Protein AF-A0A150MPP2-F1 (afdb_monomer_lite)

Radius of gyration: 17.18 Å; chains: 1; bounding box: 38×30×58 Å

Foldseek 3Di:
DDDDDDDDCPDDDDPDQDQWWWKDDPNDIDTFRFDAPAFLVVSCVVVVNDQFDDDLPLPPCSNKIFTPHDCVQWDDADPSQVVPDPDPRIHNSSRIGGD

Sequence (99 aa):
MTTMRPVLSESTKPTARPTVIQVEQNGTSFAIQPTRGLSLLDAALRQGIPLDYKCKKGTCGRCMVTVLAGAHLLAPKTRREREKTDQPAKRLACQAPIQ

Secondary structure (DSSP, 8-state):
------------------SSEEEEETTEEEEE---TTSBHHHHHHHTT-----S-SSSSS-TTEEEEEE-GGGBPPPPHHHHTT---TTEEEGGG-BB-

pLDDT: mean 89.92, std 16.77, range [45.62, 98.81]

Structure (mmCIF, N/CA/C/O backbone):
data_AF-A0A150MPP2-F1
#
_entry.id   AF-A0A150MPP2-F1
#
loop_
_atom_site.group_PDB
_atom_site.id
_atom_site.type_symbol
_atom_site.label_atom_id
_atom_site.label_alt_id
_atom_site.label_comp_id
_atom_site.label_asym_id
_atom_site.label_entity_id
_atom_site.label_seq_id
_atom_site.pdbx_PDB_ins_code
_atom_site.Cartn_x
_atom_site.Cartn_y
_atom_site.Cartn_z
_atom_site.occupancy
_atom_site.B_iso_or_equiv
_atom_site.auth_seq_id
_atom_site.auth_comp_id
_atom_site.auth_asym_id
_atom_site.auth_atom_id
_atom_site.pdbx_PDB_model_num
ATOM 1 N N . MET A 1 1 ? -25.506 17.153 46.830 1.00 51.12 1 MET A N 1
ATOM 2 C CA . MET A 1 1 ? -25.902 16.821 45.443 1.00 51.12 1 MET A CA 1
ATOM 3 C C . MET A 1 1 ? -25.163 17.823 44.563 1.00 51.12 1 MET A C 1
ATOM 5 O O . MET A 1 1 ? -25.444 18.995 44.705 1.00 51.12 1 MET A O 1
ATOM 9 N N . THR A 1 2 ? -24.112 17.557 43.797 1.00 51.94 2 THR A N 1
ATOM 10 C CA . THR A 1 2 ? -23.573 16.343 43.181 1.00 51.94 2 THR A CA 1
ATOM 11 C C . THR A 1 2 ? -22.102 16.642 42.876 1.00 51.94 2 THR A C 1
ATOM 13 O O . THR A 1 2 ? -21.787 17.698 42.336 1.00 51.94 2 THR A O 1
ATOM 16 N N . THR A 1 3 ? -21.195 15.748 43.252 1.00 52.75 3 THR A N 1
ATOM 17 C CA . THR A 1 3 ? -19.772 15.826 42.910 1.00 52.75 3 THR A CA 1
ATOM 18 C C . THR A 1 3 ? -19.598 15.610 41.404 1.00 52.75 3 THR A C 1
ATOM 20 O O . THR A 1 3 ? -19.922 14.545 40.883 1.00 52.75 3 THR A O 1
ATOM 23 N N . MET A 1 4 ? -19.089 16.614 40.683 1.00 54.81 4 MET A N 1
ATOM 24 C CA . MET A 1 4 ? -18.606 16.422 39.313 1.00 54.81 4 MET A CA 1
ATOM 25 C C . MET A 1 4 ? -17.343 15.559 39.366 1.00 54.81 4 MET A C 1
ATOM 27 O O . MET A 1 4 ? -16.319 15.972 39.907 1.00 54.81 4 MET A O 1
ATOM 31 N N . ARG A 1 5 ? -17.422 14.343 38.822 1.00 61.19 5 ARG A N 1
ATOM 32 C CA . ARG A 1 5 ? -16.251 13.500 38.557 1.00 61.19 5 ARG A CA 1
ATOM 33 C C . ARG A 1 5 ? -15.736 13.837 37.155 1.00 61.19 5 ARG A C 1
ATOM 35 O O . ARG A 1 5 ? -16.518 13.724 36.211 1.00 61.19 5 ARG A O 1
ATOM 42 N N . PRO A 1 6 ? -14.458 14.194 36.977 1.00 58.41 6 PRO A N 1
ATOM 43 C CA . PRO A 1 6 ? -13.846 14.151 35.662 1.00 58.41 6 PRO A CA 1
ATOM 44 C C . PRO A 1 6 ? -13.563 12.682 35.326 1.00 58.41 6 PRO A C 1
ATOM 46 O O . PRO A 1 6 ? -13.009 11.949 36.146 1.00 58.41 6 PRO A O 1
ATOM 49 N N . VAL A 1 7 ? -13.942 12.237 34.130 1.00 54.84 7 VAL A N 1
ATOM 50 C CA . VAL A 1 7 ? -13.442 10.979 33.565 1.00 54.84 7 VAL A CA 1
ATOM 51 C C . VAL A 1 7 ? -12.464 11.314 32.449 1.00 54.84 7 VAL A C 1
ATOM 53 O O . VAL A 1 7 ? -12.821 11.482 31.289 1.00 54.84 7 VAL A O 1
ATOM 56 N N . LEU A 1 8 ? -11.202 11.431 32.859 1.00 53.81 8 LEU A N 1
ATOM 57 C CA . LEU A 1 8 ? -10.045 11.171 32.015 1.00 53.81 8 LEU A CA 1
ATOM 58 C C . LEU A 1 8 ? -10.179 9.715 31.533 1.00 53.81 8 LEU A C 1
ATOM 60 O O . LEU A 1 8 ? -10.306 8.802 32.348 1.00 53.81 8 LEU A O 1
ATOM 64 N N . SER A 1 9 ? -10.211 9.481 30.227 1.00 50.53 9 SER A N 1
ATOM 65 C CA . SER A 1 9 ? -10.149 8.129 29.657 1.00 50.53 9 SER A CA 1
ATOM 66 C C . SER A 1 9 ? -9.079 8.096 28.580 1.00 50.53 9 SER A C 1
ATOM 68 O O . SER A 1 9 ? -9.343 7.925 27.394 1.00 50.53 9 SER A O 1
ATOM 70 N N . GLU A 1 10 ? -7.838 8.276 29.029 1.00 50.34 10 GLU A N 1
ATOM 71 C CA . GLU A 1 10 ? -6.660 7.818 28.303 1.00 50.34 10 GLU A CA 1
ATOM 72 C C . GLU A 1 10 ? -6.693 6.289 28.272 1.00 50.34 10 GLU A C 1
ATOM 74 O O . GLU A 1 10 ? -6.435 5.606 29.264 1.00 50.34 10 GLU A O 1
ATOM 79 N N . SER A 1 11 ? -7.094 5.757 27.117 1.00 48.44 11 SER A N 1
ATOM 80 C CA . SER A 1 11 ? -7.100 4.323 26.862 1.00 48.44 11 SER A CA 1
ATOM 81 C C . SER A 1 11 ? -5.684 3.757 26.916 1.00 48.44 11 SER A C 1
ATOM 83 O O . SER A 1 11 ? -4.767 4.169 26.207 1.00 48.44 11 SER A O 1
ATOM 85 N N . THR A 1 12 ? -5.554 2.764 27.779 1.00 45.62 12 THR A N 1
ATOM 86 C CA . THR A 1 12 ? -4.396 1.931 28.071 1.00 45.62 12 THR A CA 1
ATOM 87 C C . THR A 1 12 ? -3.916 1.095 26.873 1.00 45.62 12 THR A C 1
ATOM 89 O O . THR A 1 12 ? -4.697 0.357 26.284 1.00 45.62 12 THR A O 1
ATOM 92 N N . LYS A 1 13 ? -2.604 1.191 26.589 1.00 53.94 13 LYS A N 1
ATOM 93 C CA . LYS A 1 13 ? -1.613 0.173 26.134 1.00 53.94 13 LYS A CA 1
ATOM 94 C C . LYS A 1 13 ? -2.140 -1.164 25.552 1.00 53.94 13 LYS A C 1
ATOM 96 O O . LYS A 1 13 ? -2.910 -1.853 26.213 1.00 53.94 13 LYS A O 1
ATOM 101 N N . PRO A 1 14 ? -1.548 -1.662 24.442 1.00 49.41 14 PRO A N 1
ATOM 102 C CA . PRO A 1 14 ? -0.329 -2.480 24.575 1.00 49.41 14 PRO A CA 1
ATOM 103 C C . PRO A 1 14 ? 0.827 -2.064 23.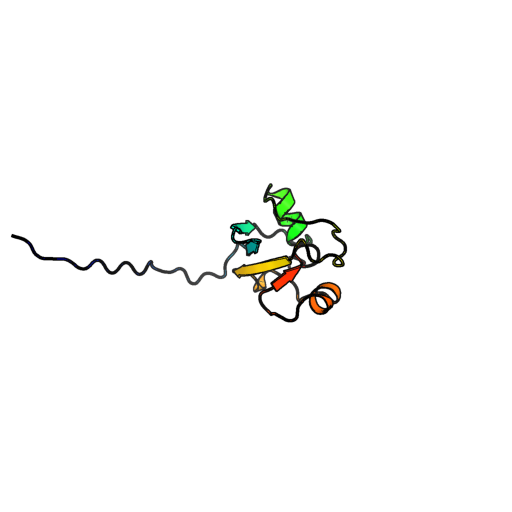645 1.00 49.41 14 PRO A C 1
ATOM 105 O O . PRO A 1 14 ? 0.662 -1.865 22.445 1.00 49.41 14 PRO A O 1
ATOM 108 N N . THR A 1 15 ? 2.044 -2.036 24.195 1.00 52.47 15 THR A N 1
ATOM 109 C CA . THR A 1 15 ? 3.315 -1.935 23.456 1.00 52.47 15 THR A CA 1
ATOM 110 C C . THR A 1 15 ? 3.679 -3.314 22.895 1.00 52.47 15 THR A C 1
ATOM 112 O O . THR A 1 15 ? 4.657 -3.930 23.306 1.00 52.47 15 THR A O 1
ATOM 115 N N . ALA A 1 16 ? 2.855 -3.837 21.993 1.00 59.81 16 ALA A N 1
ATOM 116 C CA . ALA A 1 16 ? 3.202 -4.984 21.163 1.00 59.81 16 ALA A CA 1
ATOM 117 C C . ALA A 1 16 ? 3.478 -4.469 19.749 1.00 59.81 16 ALA A C 1
ATOM 119 O O . ALA A 1 16 ? 2.768 -3.584 19.265 1.00 59.81 16 ALA A O 1
ATOM 120 N N . ARG A 1 17 ? 4.517 -4.987 19.076 1.00 67.56 17 ARG A N 1
ATOM 121 C CA . ARG A 1 17 ? 4.702 -4.691 17.648 1.00 67.56 17 ARG A CA 1
ATOM 122 C C . ARG A 1 17 ? 3.414 -5.102 16.931 1.00 67.56 17 ARG A C 1
ATOM 124 O O . ARG A 1 17 ? 2.990 -6.243 17.110 1.00 67.56 17 ARG A O 1
ATOM 131 N N . PRO A 1 18 ? 2.779 -4.199 16.167 1.00 72.06 18 PRO A N 1
ATOM 132 C CA . PRO A 1 18 ? 1.506 -4.505 15.543 1.00 72.06 18 PRO A CA 1
ATOM 133 C C . PRO A 1 18 ? 1.688 -5.697 14.608 1.00 72.06 18 PRO A C 1
ATOM 135 O O . PRO A 1 18 ? 2.494 -5.645 13.684 1.00 72.06 18 PRO A O 1
ATOM 138 N N . THR A 1 19 ? 0.950 -6.772 14.883 1.00 89.75 19 THR A N 1
ATOM 139 C CA . THR A 1 19 ? 0.926 -8.004 14.075 1.00 89.75 19 THR A CA 1
ATOM 140 C C . THR A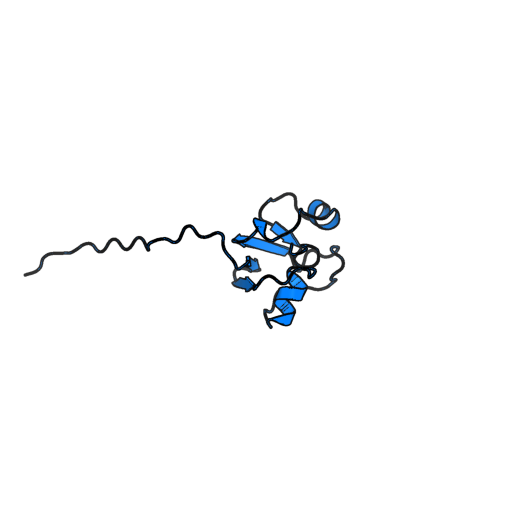 1 19 ? 0.070 -7.839 12.813 1.00 89.75 19 THR A C 1
ATOM 142 O O . THR A 1 19 ? 0.013 -8.729 11.972 1.00 89.75 19 THR A O 1
ATOM 145 N N . VAL A 1 20 ? -0.592 -6.687 12.685 1.00 95.44 20 VAL A N 1
ATOM 146 C CA . VAL A 1 20 ? -1.440 -6.272 11.566 1.00 95.44 20 VAL A CA 1
ATOM 147 C C . VAL A 1 20 ? -0.872 -5.007 10.932 1.00 95.44 20 VAL A C 1
ATOM 149 O O . VAL A 1 20 ? -0.275 -4.170 11.614 1.00 95.44 20 VAL A O 1
ATOM 152 N N . ILE A 1 21 ? -1.076 -4.846 9.628 1.00 98.38 21 ILE A N 1
ATOM 153 C CA . ILE A 1 21 ? -0.717 -3.620 8.915 1.00 98.38 21 ILE A CA 1
ATOM 154 C C . ILE A 1 21 ? -1.964 -2.739 8.870 1.00 98.38 21 ILE A C 1
ATOM 156 O O . ILE A 1 21 ? -2.980 -3.141 8.312 1.00 98.38 21 ILE A O 1
ATOM 160 N N . GLN A 1 22 ? -1.892 -1.551 9.468 1.00 98.50 22 GLN A N 1
ATOM 161 C CA . GLN A 1 22 ? -2.976 -0.567 9.419 1.00 98.50 22 GLN A CA 1
ATOM 162 C C . GLN A 1 22 ? -2.644 0.465 8.353 1.00 98.50 22 GLN A C 1
ATOM 164 O O . GLN A 1 22 ? -1.549 1.039 8.370 1.00 98.50 22 GLN A O 1
ATOM 169 N N . VAL A 1 23 ? -3.575 0.708 7.437 1.00 98.69 23 VAL A N 1
ATOM 170 C CA . VAL A 1 23 ? -3.405 1.685 6.361 1.00 98.69 23 VAL A CA 1
ATOM 171 C C . VAL A 1 23 ? -4.607 2.599 6.241 1.00 98.69 23 VAL A C 1
ATOM 173 O O . VAL A 1 23 ? -5.720 2.190 6.539 1.00 98.69 23 VAL A O 1
ATOM 176 N N . GLU A 1 24 ? -4.382 3.805 5.742 1.00 98.81 24 GLU A N 1
ATOM 177 C CA . GLU A 1 24 ? -5.429 4.726 5.314 1.00 98.81 24 GLU A CA 1
ATOM 178 C C . GLU A 1 24 ? -5.370 4.916 3.793 1.00 98.81 24 GLU A C 1
ATOM 180 O O . GLU A 1 24 ? -4.288 5.102 3.219 1.00 98.81 24 GLU A O 1
ATOM 185 N N . GLN A 1 25 ? -6.533 4.897 3.143 1.00 98.69 25 GLN A N 1
ATOM 186 C CA . GLN A 1 25 ? -6.705 5.307 1.754 1.00 98.69 25 GLN A CA 1
ATOM 187 C C . GLN A 1 25 ? -7.994 6.114 1.610 1.00 98.69 25 GLN A C 1
ATOM 189 O O . GLN A 1 25 ? -9.062 5.657 2.010 1.00 98.69 25 GLN A O 1
ATOM 194 N N . ASN A 1 26 ? -7.898 7.301 1.007 1.00 97.44 26 ASN A N 1
ATOM 195 C CA . ASN A 1 26 ? -9.041 8.188 0.768 1.00 97.44 26 ASN A CA 1
ATOM 196 C C . ASN A 1 26 ? -9.860 8.473 2.047 1.00 97.44 26 ASN A C 1
ATOM 198 O O . ASN A 1 26 ? -11.088 8.479 2.005 1.00 97.44 26 ASN A O 1
ATOM 202 N N . GLY A 1 27 ? -9.193 8.652 3.194 1.00 97.81 27 GLY A N 1
ATOM 203 C CA . GLY A 1 27 ? -9.849 8.897 4.482 1.00 97.81 27 GLY A CA 1
ATOM 204 C C . GLY A 1 27 ? -10.480 7.665 5.143 1.00 97.81 27 GLY A C 1
ATOM 205 O O . GLY A 1 27 ? -11.097 7.801 6.195 1.00 97.81 27 GLY A O 1
ATOM 206 N N . THR A 1 28 ? -10.337 6.468 4.563 1.00 98.19 28 THR A N 1
ATOM 207 C CA . THR A 1 28 ? -10.823 5.211 5.153 1.00 98.19 28 THR A CA 1
ATOM 208 C C . THR A 1 28 ? -9.657 4.360 5.643 1.00 98.19 28 THR A C 1
ATOM 210 O O . THR A 1 28 ? -8.698 4.133 4.902 1.00 98.19 28 THR A O 1
ATOM 213 N N . SER A 1 29 ? -9.752 3.867 6.880 1.00 98.44 29 SER A N 1
ATOM 214 C CA . SER A 1 29 ? -8.740 3.004 7.495 1.00 98.44 29 SER A CA 1
ATOM 215 C C . SER A 1 29 ? -9.067 1.523 7.323 1.00 98.44 29 SER A C 1
ATOM 217 O O . SER A 1 29 ? -10.214 1.107 7.481 1.00 98.44 29 SER A O 1
ATOM 219 N N . PHE A 1 30 ? -8.042 0.716 7.061 1.00 98.62 30 PHE A N 1
ATOM 220 C CA . PHE A 1 30 ? -8.145 -0.726 6.874 1.00 98.62 30 PHE A CA 1
ATOM 221 C C . PHE A 1 30 ? -7.074 -1.467 7.674 1.00 98.62 30 PHE A C 1
ATOM 223 O O . PHE A 1 30 ? -5.916 -1.045 7.724 1.00 98.62 30 PHE A O 1
ATOM 230 N N . ALA A 1 31 ? -7.456 -2.619 8.224 1.00 98.31 31 ALA A N 1
ATOM 231 C CA . ALA A 1 31 ? -6.564 -3.552 8.897 1.00 98.31 31 ALA A CA 1
ATOM 232 C C . ALA A 1 31 ? -6.279 -4.743 7.976 1.00 98.31 31 ALA A C 1
ATOM 234 O O . ALA A 1 31 ? -7.202 -5.456 7.597 1.00 98.31 31 ALA A O 1
ATOM 235 N N . ILE A 1 32 ? -5.015 -4.964 7.619 1.00 98.56 32 ILE A N 1
ATOM 236 C CA . ILE A 1 32 ? -4.592 -6.025 6.701 1.00 98.56 32 ILE A CA 1
ATOM 237 C C . ILE A 1 32 ? -3.744 -7.030 7.473 1.00 98.56 32 ILE A C 1
ATOM 239 O O . ILE A 1 32 ? -2.692 -6.686 8.025 1.00 98.56 32 ILE A O 1
ATOM 243 N N . GLN A 1 33 ? -4.169 -8.292 7.473 1.00 98.12 33 GLN A N 1
ATOM 244 C CA . GLN A 1 33 ? -3.362 -9.381 8.004 1.00 98.12 33 GLN A CA 1
ATOM 245 C C . GLN A 1 33 ? -2.167 -9.635 7.066 1.00 98.12 33 GLN A C 1
ATOM 247 O O . GLN A 1 33 ? -2.374 -9.873 5.869 1.00 98.12 33 GLN A O 1
ATOM 252 N N . PRO A 1 34 ? -0.912 -9.570 7.550 1.00 97.06 34 PRO A N 1
ATOM 253 C CA . PRO A 1 34 ? 0.254 -9.780 6.708 1.00 97.06 34 PRO A CA 1
ATOM 254 C C . PRO A 1 34 ? 0.303 -11.213 6.171 1.00 97.06 34 PRO A C 1
ATOM 256 O O . PRO A 1 34 ? 0.164 -12.179 6.916 1.00 97.06 34 PRO A O 1
ATOM 259 N N . THR A 1 35 ? 0.550 -11.350 4.870 1.00 96.81 35 THR A N 1
ATOM 260 C CA . THR A 1 35 ? 0.846 -12.634 4.222 1.00 96.81 35 THR A CA 1
ATOM 261 C C . THR A 1 35 ? 2.173 -12.498 3.489 1.00 96.81 35 THR A C 1
ATOM 263 O O . THR A 1 35 ? 2.259 -11.776 2.494 1.00 96.81 35 THR A O 1
ATOM 266 N N . ARG A 1 36 ? 3.216 -13.160 4.002 1.00 96.06 36 ARG A N 1
ATOM 267 C CA . ARG A 1 36 ? 4.569 -13.108 3.430 1.00 96.06 36 ARG A CA 1
ATOM 268 C C . ARG A 1 36 ? 4.571 -13.449 1.944 1.00 96.06 36 ARG A C 1
ATOM 270 O O . ARG A 1 36 ? 3.844 -14.335 1.501 1.00 96.06 36 ARG A O 1
ATOM 277 N N . GLY A 1 37 ? 5.409 -12.746 1.188 1.00 93.69 37 GLY A N 1
ATOM 278 C CA . GLY A 1 37 ? 5.561 -12.955 -0.254 1.00 93.69 37 GLY A CA 1
ATOM 279 C C . GLY A 1 37 ? 4.471 -12.307 -1.114 1.00 93.69 37 GLY A C 1
ATOM 280 O O . GLY A 1 37 ? 4.614 -12.279 -2.334 1.00 93.69 37 GLY A O 1
ATOM 281 N N . LEU A 1 38 ? 3.414 -11.743 -0.517 1.00 98.00 38 LEU A N 1
ATOM 282 C CA . LEU A 1 38 ? 2.432 -10.936 -1.240 1.00 98.00 38 LEU A CA 1
ATOM 283 C C . LEU A 1 38 ? 2.773 -9.446 -1.189 1.00 98.00 38 LEU A C 1
ATOM 285 O O . LEU A 1 38 ? 3.453 -8.964 -0.280 1.00 98.00 38 LEU A O 1
ATOM 289 N N . SER A 1 39 ? 2.244 -8.704 -2.164 1.00 98.62 39 SER A N 1
ATOM 290 C CA . SER A 1 39 ? 2.136 -7.254 -2.040 1.00 98.62 39 SER A CA 1
ATOM 291 C C . SER A 1 39 ? 1.056 -6.896 -1.016 1.00 98.62 39 SER A C 1
ATOM 293 O O . SER A 1 39 ? 0.095 -7.644 -0.818 1.00 98.62 39 SER A O 1
ATOM 295 N N . LEU A 1 40 ? 1.175 -5.722 -0.400 1.00 98.62 40 LEU A N 1
ATOM 296 C CA . LEU A 1 40 ? 0.167 -5.181 0.507 1.00 98.62 40 LEU A CA 1
ATOM 297 C C . LEU A 1 40 ? -1.217 -5.106 -0.155 1.00 98.62 40 LEU A C 1
ATOM 299 O O . LEU A 1 40 ? -2.219 -5.415 0.483 1.00 98.62 40 LEU A O 1
ATOM 303 N N . LEU A 1 41 ? -1.269 -4.763 -1.449 1.00 98.81 41 LEU A N 1
ATOM 304 C CA . LEU A 1 41 ? -2.510 -4.774 -2.222 1.00 98.81 41 LEU A CA 1
ATOM 305 C C . LEU A 1 41 ? -3.080 -6.188 -2.361 1.00 98.81 41 LEU A C 1
ATOM 307 O O . LEU A 1 41 ? -4.264 -6.382 -2.122 1.00 98.81 41 LEU A O 1
ATOM 311 N N . ASP A 1 42 ? -2.277 -7.176 -2.758 1.00 98.75 42 ASP A N 1
ATOM 312 C CA . ASP A 1 42 ? -2.802 -8.530 -2.975 1.00 98.75 42 ASP A CA 1
ATOM 313 C C . ASP A 1 42 ? -3.221 -9.197 -1.658 1.00 98.75 42 ASP A C 1
ATOM 315 O O . ASP A 1 42 ? -4.220 -9.914 -1.635 1.00 98.75 42 ASP A O 1
ATOM 319 N N . ALA A 1 43 ? -2.518 -8.919 -0.555 1.00 98.56 43 ALA A N 1
ATOM 320 C CA . ALA A 1 43 ? -2.934 -9.346 0.779 1.00 98.56 43 ALA A CA 1
ATOM 321 C C . ALA A 1 43 ? -4.280 -8.723 1.186 1.00 98.56 43 ALA A C 1
ATOM 323 O O . ALA A 1 43 ? -5.142 -9.438 1.695 1.00 98.56 43 ALA A O 1
ATOM 324 N N . ALA A 1 44 ? -4.482 -7.427 0.918 1.00 98.62 44 ALA A N 1
ATOM 325 C CA . ALA A 1 44 ? -5.745 -6.738 1.179 1.00 98.62 44 ALA A CA 1
ATOM 326 C C . ALA A 1 44 ? -6.898 -7.320 0.344 1.00 98.62 44 ALA A C 1
ATOM 328 O O . ALA A 1 44 ? -7.930 -7.708 0.889 1.00 98.62 44 ALA A O 1
ATOM 329 N N . LEU A 1 45 ? -6.704 -7.464 -0.970 1.00 98.62 45 LEU A N 1
ATOM 330 C CA . LEU A 1 45 ? -7.742 -7.966 -1.875 1.00 98.62 45 LEU A CA 1
ATOM 331 C C . LEU A 1 45 ? -8.157 -9.408 -1.550 1.00 98.62 45 LEU A C 1
ATOM 333 O O . LEU A 1 45 ? -9.339 -9.728 -1.623 1.00 98.62 45 LEU A O 1
ATOM 337 N N . ARG A 1 46 ? -7.218 -10.272 -1.137 1.00 98.31 46 ARG A N 1
ATOM 338 C CA . ARG A 1 46 ? -7.533 -11.640 -0.678 1.00 98.31 46 ARG A CA 1
ATOM 339 C C . ARG A 1 46 ? -8.397 -11.671 0.583 1.00 98.31 46 ARG A C 1
ATOM 341 O O . ARG A 1 46 ? -9.126 -12.633 0.781 1.00 98.31 46 ARG A O 1
ATOM 348 N N . GLN A 1 47 ? -8.311 -10.634 1.412 1.00 98.25 47 GLN A N 1
ATOM 349 C CA . GLN A 1 47 ? -9.128 -10.460 2.616 1.00 98.25 47 GLN A CA 1
ATOM 350 C C . GLN A 1 47 ? -10.457 -9.741 2.328 1.00 98.25 47 GLN A C 1
ATOM 352 O O . GLN A 1 47 ? -11.203 -9.450 3.256 1.00 98.25 47 GLN A O 1
ATOM 357 N N . GLY A 1 48 ? -10.758 -9.431 1.061 1.00 98.25 48 GLY A N 1
ATOM 358 C CA . GLY A 1 48 ? -11.952 -8.673 0.684 1.00 98.25 48 GLY A CA 1
ATOM 359 C C . GLY A 1 48 ? -11.869 -7.179 1.010 1.00 98.25 48 GLY A C 1
ATOM 360 O O . GLY A 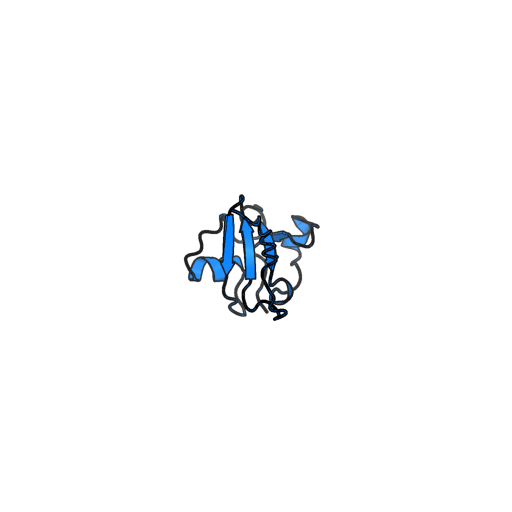1 48 ? -12.886 -6.493 0.972 1.00 98.25 48 GLY A O 1
ATOM 361 N N . ILE A 1 49 ? -10.678 -6.657 1.321 1.00 98.50 49 ILE A N 1
ATOM 362 C CA . ILE A 1 49 ? -10.475 -5.246 1.658 1.00 98.50 49 ILE A CA 1
ATOM 363 C C . ILE A 1 49 ? -10.396 -4.424 0.361 1.00 98.50 49 ILE A C 1
ATOM 365 O O . ILE A 1 49 ? -9.488 -4.650 -0.450 1.00 98.50 49 ILE A O 1
ATOM 369 N N . PRO A 1 50 ? -11.301 -3.450 0.150 1.00 97.69 50 PRO A N 1
ATOM 370 C CA . PRO A 1 50 ? -11.465 -2.772 -1.132 1.00 97.69 50 PRO A CA 1
ATOM 371 C C . PRO A 1 50 ? -10.522 -1.568 -1.276 1.00 97.69 50 PRO A C 1
ATOM 373 O O . PRO A 1 50 ? -10.971 -0.433 -1.424 1.00 97.69 50 PRO A O 1
ATOM 376 N N . LEU A 1 51 ? -9.204 -1.796 -1.246 1.00 98.50 51 LEU A N 1
ATOM 377 C CA . LEU A 1 51 ? -8.255 -0.735 -1.602 1.00 98.50 51 LEU A CA 1
ATOM 378 C C . LEU A 1 51 ? -8.479 -0.308 -3.058 1.00 98.50 51 LEU A C 1
ATOM 380 O O . LEU A 1 51 ? -8.563 -1.161 -3.937 1.00 98.50 51 LEU A O 1
ATOM 384 N N . ASP A 1 52 ? -8.519 0.995 -3.335 1.00 98.56 52 ASP A N 1
ATOM 385 C CA . ASP A 1 52 ? -8.595 1.516 -4.700 1.00 98.56 52 ASP A CA 1
ATOM 386 C C . ASP A 1 52 ? -7.280 1.222 -5.441 1.00 98.56 52 ASP A C 1
ATOM 388 O O . ASP A 1 52 ? -6.182 1.469 -4.936 1.00 98.56 52 ASP A O 1
ATOM 392 N N . TYR A 1 53 ? -7.363 0.678 -6.653 1.00 98.50 53 TYR A N 1
ATOM 393 C CA . TYR A 1 53 ? -6.210 0.357 -7.490 1.00 9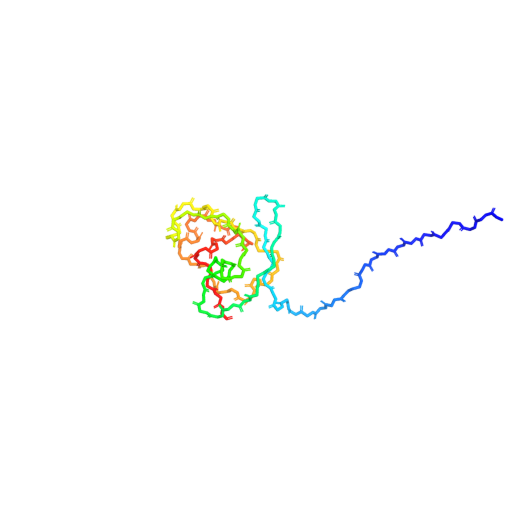8.50 53 TYR A CA 1
ATOM 394 C C . TYR A 1 53 ? -6.596 0.331 -8.971 1.00 98.50 53 TYR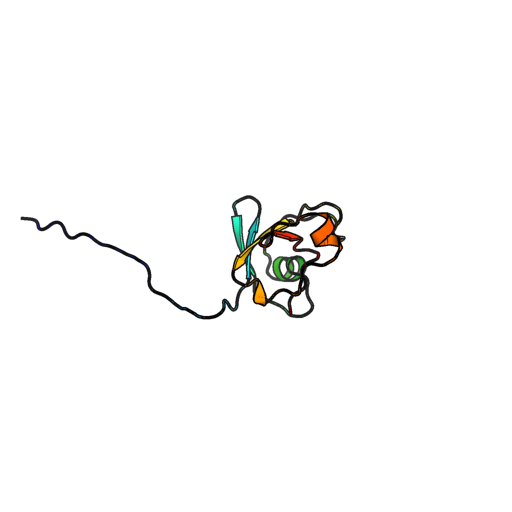 A C 1
ATOM 396 O O . TYR A 1 53 ? -7.763 0.304 -9.340 1.00 98.50 53 TYR A O 1
ATOM 404 N N . LYS A 1 54 ? -5.590 0.348 -9.855 1.00 97.94 54 LYS A N 1
ATOM 405 C CA . LYS A 1 54 ? -5.818 0.246 -11.309 1.00 97.94 54 LYS A CA 1
ATOM 406 C C . LYS A 1 54 ? -4.776 -0.608 -12.018 1.00 97.94 54 LYS A C 1
ATOM 408 O O . LYS A 1 54 ? -5.095 -1.636 -12.591 1.00 97.94 54 LYS A O 1
ATOM 413 N N . CYS A 1 55 ? -3.511 -0.185 -11.997 1.00 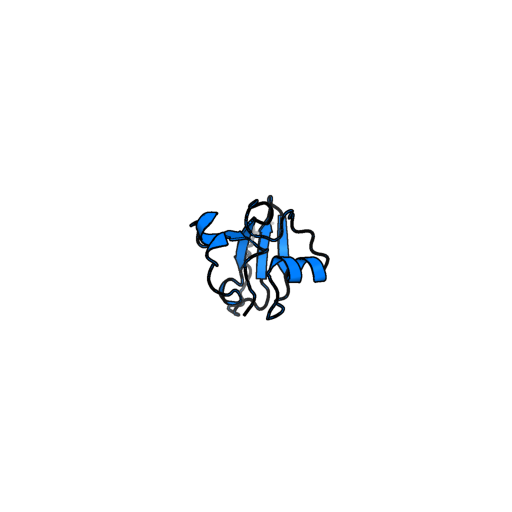97.69 55 CYS A N 1
ATOM 414 C CA . CYS A 1 55 ? -2.511 -0.758 -12.909 1.00 97.69 55 CYS A CA 1
ATOM 415 C C . CYS A 1 55 ? -1.744 -1.979 -12.380 1.00 97.69 55 CYS A C 1
ATOM 417 O O . CYS A 1 55 ? -1.128 -2.666 -13.184 1.00 97.69 55 CYS A O 1
ATOM 419 N N . LYS A 1 56 ? -1.673 -2.180 -11.053 1.00 97.69 56 LYS A N 1
ATOM 420 C CA . LYS A 1 56 ? -0.793 -3.148 -10.353 1.00 97.69 56 LYS A CA 1
ATOM 421 C C . LYS A 1 56 ? 0.706 -3.145 -10.746 1.00 97.69 56 LYS A C 1
ATOM 423 O O . LYS A 1 56 ? 1.458 -4.000 -10.305 1.00 97.69 56 LYS A O 1
ATOM 428 N N . LYS A 1 57 ? 1.163 -2.169 -11.538 1.00 97.12 57 LYS A N 1
ATOM 429 C CA . LYS A 1 57 ? 2.532 -2.062 -12.087 1.00 97.12 57 LYS A CA 1
ATOM 430 C C . LYS A 1 57 ? 3.344 -0.898 -11.497 1.00 97.12 57 LYS A C 1
ATOM 432 O O . LYS A 1 57 ? 4.416 -0.573 -11.994 1.00 97.12 57 LYS A O 1
ATOM 437 N N . GLY A 1 58 ? 2.800 -0.201 -10.495 1.00 97.06 58 GLY A N 1
ATOM 438 C CA . GLY A 1 58 ? 3.448 0.952 -9.857 1.00 97.06 58 GLY A CA 1
ATOM 439 C C . GLY A 1 58 ? 3.419 2.271 -10.648 1.00 97.06 58 GLY A C 1
ATOM 440 O O . GLY A 1 58 ? 3.991 3.254 -10.195 1.00 97.06 58 GLY A O 1
ATOM 441 N N . THR A 1 59 ? 2.742 2.348 -11.801 1.00 97.00 59 THR A N 1
ATOM 442 C CA . THR A 1 59 ? 2.800 3.536 -12.681 1.00 97.00 59 THR A CA 1
ATOM 443 C C . THR A 1 59 ? 1.714 4.583 -12.419 1.00 97.00 59 THR A C 1
ATOM 445 O O . THR A 1 59 ? 1.959 5.770 -12.623 1.00 97.00 59 THR A O 1
ATOM 448 N N . CYS A 1 60 ? 0.525 4.186 -11.950 1.00 97.31 60 CYS A N 1
ATOM 449 C CA . CYS A 1 60 ? -0.618 5.108 -11.818 1.00 97.31 60 CYS A CA 1
ATOM 450 C C . CYS A 1 60 ? -0.762 5.791 -10.447 1.00 97.31 60 CYS A C 1
ATOM 452 O O . CYS A 1 60 ? -1.425 6.813 -10.363 1.00 97.31 60 CYS A O 1
ATOM 454 N N . GLY A 1 61 ? -0.199 5.230 -9.371 1.00 97.31 61 GLY A N 1
ATOM 455 C CA . GLY A 1 61 ? -0.335 5.785 -8.014 1.00 97.31 61 GLY A CA 1
ATOM 456 C C . GLY A 1 61 ? -1.689 5.569 -7.318 1.00 97.31 61 GLY A C 1
ATOM 457 O O . GLY A 1 61 ? -1.799 5.880 -6.144 1.00 97.31 61 GLY A O 1
ATOM 458 N N . ARG A 1 62 ? -2.699 4.992 -7.984 1.00 98.38 62 ARG A N 1
ATOM 459 C CA . ARG A 1 62 ? -4.059 4.845 -7.425 1.00 98.38 62 ARG A CA 1
ATOM 460 C C . ARG A 1 62 ? -4.126 4.047 -6.117 1.00 98.38 62 ARG A C 1
ATOM 462 O O . ARG A 1 62 ? -4.887 4.391 -5.231 1.00 98.38 62 ARG A O 1
ATOM 469 N N . CYS A 1 63 ? -3.267 3.040 -5.975 1.00 98.62 63 CYS A N 1
ATOM 470 C CA . CYS A 1 63 ? -3.148 2.222 -4.764 1.00 98.62 63 CYS A CA 1
ATOM 471 C C . CYS A 1 63 ? -2.261 2.843 -3.677 1.00 98.62 63 CYS A C 1
ATOM 473 O O . CYS A 1 63 ? -1.638 2.112 -2.904 1.00 98.62 63 CYS A O 1
ATOM 475 N N . MET A 1 64 ? -2.072 4.161 -3.694 1.00 98.75 64 MET A N 1
ATOM 476 C CA . MET A 1 64 ? -1.280 4.830 -2.675 1.00 98.75 64 MET A CA 1
ATOM 477 C C . MET A 1 64 ? -2.028 4.790 -1.350 1.00 98.75 64 MET A C 1
ATOM 479 O O . MET A 1 64 ? -3.198 5.151 -1.289 1.00 98.75 64 MET A O 1
ATOM 483 N N . VAL A 1 65 ? -1.329 4.357 -0.308 1.00 98.81 65 VAL A N 1
ATOM 484 C CA . VAL A 1 65 ? -1.852 4.273 1.053 1.00 98.81 65 VAL A CA 1
ATOM 485 C C . VAL A 1 65 ? -0.871 4.916 2.018 1.00 98.81 65 VAL A C 1
ATOM 487 O O . VAL A 1 65 ? 0.342 4.903 1.777 1.00 98.81 65 VAL A O 1
ATOM 490 N N . THR A 1 66 ? -1.386 5.451 3.117 1.00 98.81 66 THR A N 1
ATOM 491 C CA . THR A 1 66 ? -0.574 5.869 4.262 1.00 98.81 66 THR A CA 1
ATOM 492 C C . THR A 1 66 ? -0.533 4.719 5.259 1.00 98.81 66 THR A C 1
ATOM 494 O O . THR A 1 66 ? -1.575 4.264 5.716 1.00 98.81 66 THR A O 1
ATOM 497 N N . VAL A 1 67 ? 0.654 4.221 5.594 1.00 98.56 67 VAL A N 1
ATOM 498 C CA . VAL A 1 67 ? 0.828 3.177 6.610 1.00 98.56 67 VAL A CA 1
ATOM 499 C C . VAL A 1 67 ? 0.770 3.825 7.990 1.00 98.56 67 VAL A C 1
ATOM 501 O O . VAL A 1 67 ? 1.666 4.579 8.359 1.00 98.56 67 VAL A O 1
ATOM 504 N N . LEU A 1 68 ? -0.280 3.513 8.745 1.00 98.12 68 LEU A N 1
ATOM 505 C CA . LEU A 1 68 ? -0.511 4.007 10.104 1.00 98.12 68 LEU A CA 1
ATOM 506 C C . LEU A 1 68 ? 0.202 3.136 11.148 1.00 98.12 68 LEU A C 1
ATOM 508 O O . LEU A 1 68 ? 0.696 3.637 12.154 1.00 98.12 68 LEU A O 1
ATOM 512 N N . ALA A 1 69 ? 0.279 1.822 10.905 1.00 97.44 69 ALA A N 1
ATOM 513 C CA . ALA A 1 69 ? 0.965 0.863 11.768 1.00 97.44 69 ALA A CA 1
ATOM 514 C C . ALA A 1 69 ? 1.464 -0.349 10.965 1.00 97.44 69 ALA A C 1
ATOM 516 O O . ALA A 1 69 ? 0.960 -0.647 9.885 1.00 97.44 69 ALA A O 1
ATOM 517 N N . GLY A 1 70 ? 2.452 -1.073 11.499 1.00 96.81 70 GLY A N 1
ATOM 518 C CA . GLY A 1 70 ? 2.948 -2.308 10.871 1.00 96.81 70 GLY A CA 1
ATOM 519 C C . GLY A 1 70 ? 3.973 -2.103 9.752 1.00 96.81 70 GLY A C 1
ATOM 520 O O . GLY A 1 70 ? 4.294 -3.053 9.052 1.00 96.81 70 GLY A O 1
ATOM 521 N N . ALA A 1 71 ? 4.556 -0.906 9.599 1.00 97.00 71 ALA A N 1
ATOM 522 C CA . ALA A 1 71 ? 5.556 -0.630 8.555 1.00 97.00 71 ALA A CA 1
ATOM 523 C C . ALA A 1 71 ? 6.778 -1.572 8.587 1.00 97.00 71 ALA A C 1
ATOM 525 O O . ALA A 1 71 ? 7.352 -1.867 7.546 1.00 97.00 71 ALA A O 1
ATOM 526 N N . HIS A 1 72 ? 7.150 -2.082 9.764 1.00 96.12 72 HIS A N 1
ATOM 527 C CA . HIS A 1 72 ? 8.242 -3.048 9.935 1.00 96.12 72 HIS A CA 1
ATOM 528 C C . HIS A 1 72 ? 7.956 -4.430 9.311 1.00 96.12 72 HIS A C 1
ATOM 530 O O . HIS A 1 72 ? 8.890 -5.191 9.072 1.00 96.12 72 HIS A O 1
ATOM 536 N N . LEU A 1 73 ? 6.689 -4.743 9.021 1.00 97.38 73 LEU A N 1
ATOM 537 C CA . LEU A 1 73 ? 6.256 -5.954 8.314 1.00 97.38 73 LEU A CA 1
ATOM 538 C C . LEU A 1 73 ? 6.363 -5.810 6.787 1.00 97.38 73 LEU A C 1
ATOM 540 O O . LEU A 1 73 ? 6.110 -6.763 6.054 1.00 97.38 73 LEU A O 1
ATOM 544 N N . LEU A 1 74 ? 6.706 -4.617 6.292 1.00 97.81 74 LEU A N 1
ATOM 545 C CA . LEU A 1 74 ? 6.906 -4.349 4.875 1.00 97.81 74 LEU A CA 1
ATOM 546 C C . LEU A 1 74 ? 8.396 -4.303 4.556 1.00 97.81 74 LEU A C 1
ATOM 548 O O . LEU A 1 74 ? 9.177 -3.660 5.260 1.00 97.81 74 LEU A O 1
ATOM 552 N N . ALA A 1 75 ? 8.774 -4.901 3.432 1.00 97.62 75 ALA A N 1
ATOM 553 C CA . ALA A 1 75 ? 10.097 -4.707 2.864 1.00 97.62 75 ALA A CA 1
ATOM 554 C C . ALA A 1 75 ? 10.320 -3.219 2.496 1.00 97.62 75 ALA A C 1
ATOM 556 O O . ALA A 1 75 ? 9.355 -2.449 2.328 1.00 97.62 75 ALA A O 1
ATOM 557 N N . PRO A 1 76 ? 11.581 -2.777 2.331 1.00 97.62 76 PRO A N 1
ATOM 558 C CA . PRO A 1 76 ? 11.890 -1.412 1.911 1.00 97.62 76 PRO A CA 1
ATOM 559 C C . PRO A 1 76 ? 11.124 -0.982 0.651 1.00 97.62 76 PRO A C 1
ATOM 561 O O . PRO A 1 76 ? 10.718 -1.813 -0.164 1.00 97.62 76 PRO A O 1
ATOM 564 N N . LYS A 1 77 ? 10.918 0.332 0.477 1.00 98.06 77 LYS A N 1
ATOM 565 C CA . LYS A 1 77 ? 10.277 0.872 -0.734 1.00 98.06 77 LYS A CA 1
ATOM 566 C C . LYS A 1 77 ? 10.985 0.351 -1.976 1.00 98.06 77 LYS A C 1
ATOM 568 O O . LYS A 1 77 ? 12.209 0.419 -2.048 1.00 98.06 77 LYS A O 1
ATOM 573 N N . THR A 1 78 ? 10.236 -0.098 -2.973 1.00 97.44 78 THR A N 1
ATOM 574 C CA . THR A 1 78 ? 10.803 -0.444 -4.285 1.00 97.44 78 THR A CA 1
ATOM 575 C C . THR A 1 78 ? 11.192 0.815 -5.069 1.00 97.44 78 THR A C 1
ATOM 577 O O . THR A 1 78 ? 10.826 1.935 -4.704 1.00 97.44 78 THR A O 1
ATOM 580 N N . ARG A 1 79 ? 11.914 0.664 -6.191 1.00 97.44 79 ARG A N 1
ATOM 581 C CA . ARG A 1 79 ? 12.237 1.794 -7.087 1.00 97.44 79 ARG A CA 1
ATOM 582 C C . ARG A 1 79 ? 10.976 2.528 -7.560 1.00 97.44 79 ARG A C 1
ATOM 584 O O . ARG A 1 79 ? 10.940 3.750 -7.505 1.00 97.44 79 ARG A O 1
ATOM 591 N N . ARG A 1 80 ? 9.931 1.787 -7.945 1.00 97.56 80 ARG A N 1
ATOM 592 C CA . ARG A 1 80 ? 8.649 2.353 -8.402 1.00 97.56 80 ARG A CA 1
ATOM 593 C C . ARG A 1 80 ? 7.944 3.171 -7.326 1.00 97.56 80 ARG A C 1
ATOM 595 O O . ARG A 1 80 ? 7.324 4.180 -7.635 1.00 97.56 80 ARG A O 1
ATOM 602 N N . GLU A 1 81 ? 8.045 2.757 -6.065 1.00 98.31 81 GLU A N 1
ATOM 603 C CA . GLU A 1 81 ? 7.490 3.535 -4.955 1.00 98.31 81 GLU A CA 1
ATOM 604 C C . GLU A 1 81 ? 8.231 4.853 -4.764 1.00 98.31 81 GLU A C 1
ATOM 606 O O . GLU A 1 81 ? 7.592 5.896 -4.651 1.00 98.31 81 GLU A O 1
ATOM 611 N N . ARG A 1 82 ? 9.568 4.814 -4.794 1.00 97.81 82 ARG A N 1
ATOM 612 C CA . ARG A 1 82 ? 10.406 6.014 -4.656 1.00 97.81 82 ARG A CA 1
ATOM 613 C C . ARG A 1 82 ? 10.194 7.011 -5.797 1.00 97.81 82 ARG A C 1
ATOM 615 O O . ARG A 1 82 ? 10.234 8.206 -5.555 1.00 97.81 82 ARG A O 1
ATOM 622 N N . GLU A 1 83 ? 9.898 6.531 -7.007 1.00 97.62 83 GLU A N 1
ATOM 623 C CA . GLU A 1 83 ? 9.514 7.377 -8.152 1.00 97.62 83 GLU A CA 1
ATOM 624 C C . GLU A 1 83 ? 8.176 8.115 -7.941 1.00 97.62 83 GLU A C 1
ATOM 626 O O . GLU A 1 83 ? 7.921 9.112 -8.612 1.00 97.62 83 GLU A O 1
ATOM 631 N N . LYS A 1 84 ? 7.296 7.631 -7.051 1.00 96.88 84 LYS A N 1
ATOM 632 C CA . LYS A 1 84 ? 5.964 8.216 -6.812 1.00 96.88 84 LYS A CA 1
ATOM 633 C C . LYS A 1 84 ? 5.854 9.015 -5.527 1.00 96.88 84 LYS A C 1
ATOM 635 O O . LYS A 1 84 ? 5.003 9.897 -5.454 1.00 96.88 84 LYS A O 1
ATOM 640 N N . THR A 1 85 ? 6.629 8.672 -4.504 1.00 95.88 85 THR A N 1
ATOM 641 C CA . THR A 1 85 ? 6.574 9.362 -3.218 1.00 95.88 85 THR A CA 1
ATOM 642 C C . THR A 1 85 ? 7.835 9.133 -2.389 1.00 95.88 85 THR A C 1
ATOM 644 O O . THR A 1 85 ? 8.281 8.004 -2.151 1.00 95.88 85 THR A O 1
ATOM 647 N N . ASP A 1 86 ? 8.373 10.231 -1.880 1.00 95.31 86 ASP A N 1
ATOM 648 C CA . ASP A 1 86 ? 9.436 10.287 -0.883 1.00 95.31 86 ASP A CA 1
ATOM 649 C C . ASP A 1 86 ? 8.901 10.074 0.544 1.00 95.31 86 ASP A C 1
ATOM 651 O O . ASP A 1 86 ? 9.550 9.397 1.342 1.00 95.31 86 ASP A O 1
ATOM 655 N N . GLN A 1 87 ? 7.673 10.520 0.833 1.00 97.56 87 GLN A N 1
ATOM 656 C CA . GLN A 1 87 ? 7.045 10.480 2.160 1.00 97.56 87 GLN A CA 1
ATOM 657 C C . GLN A 1 87 ? 7.153 9.103 2.834 1.00 97.56 87 GLN A C 1
ATOM 659 O O . GLN A 1 87 ? 6.645 8.118 2.289 1.00 97.56 87 GLN A O 1
ATOM 664 N N . PRO A 1 88 ? 7.760 8.991 4.028 1.00 95.50 88 PRO A N 1
ATOM 665 C CA . PRO A 1 88 ? 8.146 7.705 4.613 1.00 95.50 88 PRO A CA 1
ATOM 666 C C . PRO A 1 88 ? 6.954 6.777 4.877 1.00 95.50 88 PRO A C 1
ATOM 668 O O . PRO A 1 88 ? 7.039 5.582 4.595 1.00 95.50 88 PRO A O 1
ATOM 671 N N . ALA A 1 89 ? 5.831 7.330 5.343 1.00 97.50 89 ALA A N 1
ATOM 672 C CA . ALA A 1 89 ? 4.620 6.571 5.643 1.00 97.50 89 ALA A CA 1
ATOM 673 C C . ALA A 1 89 ? 3.820 6.167 4.392 1.00 97.50 89 ALA A C 1
ATOM 675 O O . ALA A 1 89 ? 3.005 5.249 4.464 1.00 97.50 89 ALA A O 1
ATOM 676 N N . LYS A 1 90 ? 4.028 6.814 3.237 1.00 98.38 90 LYS A N 1
ATOM 677 C CA . LYS A 1 90 ? 3.269 6.502 2.021 1.00 98.38 90 LYS A CA 1
ATOM 678 C C . LYS A 1 90 ? 3.896 5.354 1.248 1.00 98.38 90 LYS A C 1
ATOM 680 O O . LYS A 1 90 ? 5.099 5.346 0.978 1.00 98.38 90 LYS A O 1
ATOM 685 N N . ARG A 1 91 ? 3.062 4.401 0.842 1.00 98.69 91 ARG A N 1
ATOM 686 C CA . ARG A 1 91 ? 3.444 3.226 0.048 1.00 98.69 91 ARG A CA 1
ATOM 687 C C . ARG A 1 91 ? 2.528 3.096 -1.161 1.00 98.69 91 ARG A C 1
ATOM 689 O O . ARG A 1 91 ? 1.352 3.448 -1.092 1.00 98.69 91 ARG A O 1
ATOM 696 N N . LEU A 1 92 ? 3.039 2.546 -2.263 1.00 98.69 92 LEU A N 1
ATOM 697 C CA . LEU A 1 92 ? 2.154 2.012 -3.299 1.00 98.69 92 LEU A CA 1
ATOM 698 C C . LEU A 1 92 ? 1.812 0.590 -2.876 1.00 98.69 92 LEU A C 1
ATOM 700 O O . LEU A 1 92 ? 2.666 -0.286 -2.984 1.00 98.69 92 LEU A O 1
ATOM 704 N N . ALA A 1 93 ? 0.580 0.331 -2.437 1.00 98.69 93 ALA A N 1
ATOM 705 C CA . ALA A 1 93 ? 0.206 -0.988 -1.923 1.00 98.69 93 ALA A CA 1
ATOM 706 C C . ALA A 1 93 ? 0.520 -2.126 -2.919 1.00 98.69 93 ALA A C 1
ATOM 708 O O . ALA A 1 93 ? 0.970 -3.194 -2.515 1.00 98.69 93 ALA A O 1
ATOM 709 N N . CYS A 1 94 ? 0.386 -1.885 -4.233 1.00 98.69 94 CYS A N 1
ATOM 710 C CA . CYS A 1 94 ? 0.717 -2.876 -5.269 1.00 98.69 94 CYS A CA 1
ATOM 711 C C . CYS A 1 94 ? 2.211 -3.167 -5.447 1.00 98.69 94 CYS A C 1
ATOM 713 O O . CYS A 1 94 ? 2.560 -4.071 -6.195 1.00 98.69 94 CYS A O 1
ATOM 715 N N . GLN A 1 95 ? 3.095 -2.379 -4.839 1.00 98.62 95 GLN A N 1
ATOM 716 C CA . GLN A 1 95 ? 4.547 -2.535 -4.935 1.00 98.62 95 GLN A CA 1
ATOM 717 C C . GLN A 1 95 ? 5.205 -2.696 -3.563 1.00 98.62 95 GLN A C 1
ATOM 719 O O . GLN A 1 95 ? 6.426 -2.744 -3.516 1.00 98.62 95 GLN A O 1
ATOM 724 N N . ALA A 1 96 ? 4.433 -2.754 -2.473 1.00 98.44 96 ALA A N 1
ATOM 725 C CA . ALA A 1 96 ? 4.937 -2.880 -1.111 1.00 98.44 96 ALA A CA 1
ATOM 726 C C . ALA A 1 96 ? 4.919 -4.358 -0.681 1.00 98.44 96 ALA A C 1
ATOM 728 O O . ALA A 1 96 ? 3.844 -4.857 -0.349 1.00 98.44 96 ALA A O 1
ATOM 729 N N . PRO A 1 97 ? 6.054 -5.081 -0.709 1.00 98.12 97 PRO A N 1
ATOM 730 C CA . PRO A 1 97 ? 6.096 -6.497 -0.356 1.00 98.12 97 PRO A CA 1
ATOM 731 C C . PRO A 1 97 ? 6.013 -6.685 1.160 1.00 98.12 97 PRO A C 1
ATOM 733 O O . PRO A 1 97 ? 6.572 -5.885 1.911 1.00 98.12 97 PRO A O 1
ATOM 736 N N . ILE A 1 98 ? 5.364 -7.760 1.599 1.00 98.19 98 ILE A N 1
ATOM 737 C CA . ILE A 1 98 ? 5.295 -8.174 3.007 1.00 98.19 98 ILE A CA 1
ATOM 738 C C . ILE A 1 98 ? 6.420 -9.184 3.302 1.00 98.19 98 ILE A C 1
ATOM 740 O O . ILE A 1 98 ? 6.586 -10.145 2.541 1.00 98.19 98 ILE A O 1
ATOM 744 N N . GLN A 1 99 ? 7.168 -8.969 4.396 1.00 94.38 99 GLN A N 1
ATOM 745 C CA . GLN A 1 99 ? 8.363 -9.738 4.805 1.00 94.38 99 GLN A CA 1
ATOM 746 C C . GLN A 1 99 ? 8.187 -10.527 6.109 1.00 94.38 99 GLN A C 1
ATOM 748 O O . GLN A 1 99 ? 7.266 -10.235 6.898 1.00 94.38 99 GLN A O 1
#